Protein AF-A0A9D5STH1-F1 (afdb_monomer_lite)

Secondary structure (DSSP, 8-state):
--EEPPGGGGSTT-HHHHHHHHHHH-TT-B-TTT--BHHHHHHTSTT--HHHHHHHHT--TTHHHH--SGGGS-EEEEEEEETTEEEEEEE-SS-EEEEETTEEEEE-STT-B---EEHHHHHGGGGSTTHHHHHHHHGGGEEB-GGGHHHHHHHHHHHHTTTS-HHHHHHHHHHHHHHHB--

Radius of gyration: 15.61 Å; chains: 1; bounding box: 39×34×44 Å

Structure (mmCIF, N/CA/C/O backbone):
data_AF-A0A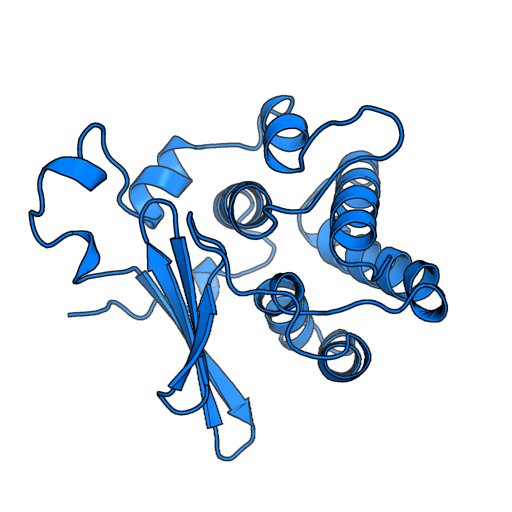9D5STH1-F1
#
_entry.id   AF-A0A9D5STH1-F1
#
loop_
_atom_site.group_PDB
_atom_site.id
_atom_site.type_symbol
_atom_site.label_atom_id
_atom_site.label_alt_id
_atom_site.label_comp_id
_atom_site.label_asym_id
_atom_site.label_entity_id
_atom_site.label_seq_id
_atom_site.pdbx_PDB_ins_code
_atom_site.Cartn_x
_atom_site.Cartn_y
_atom_site.Cartn_z
_atom_site.occupancy
_atom_site.B_iso_or_equiv
_atom_site.auth_seq_id
_atom_site.auth_comp_id
_atom_site.auth_asym_id
_atom_site.auth_atom_id
_atom_site.pdbx_PDB_model_num
ATOM 1 N N . MET A 1 1 ? -3.731 -12.210 -21.633 1.00 50.81 1 MET A N 1
ATOM 2 C CA . MET A 1 1 ? -4.671 -13.100 -20.906 1.00 50.81 1 MET A CA 1
ATOM 3 C C . MET A 1 1 ? -4.214 -13.024 -19.460 1.00 50.81 1 MET A C 1
ATOM 5 O O . MET A 1 1 ? -3.258 -13.715 -19.141 1.00 50.81 1 MET A O 1
ATOM 9 N N . SER A 1 2 ? -4.816 -12.146 -18.643 1.00 60.94 2 SER A N 1
ATOM 10 C CA . SER A 1 2 ? -4.192 -11.662 -17.398 1.00 60.94 2 SER A CA 1
ATOM 11 C C . SER A 1 2 ? -3.625 -12.784 -16.527 1.00 60.94 2 SER A C 1
ATOM 13 O O . SER A 1 2 ? -4.320 -13.772 -16.257 1.00 60.94 2 SER A O 1
ATOM 15 N N . LYS A 1 3 ? -2.378 -12.636 -16.077 1.00 75.75 3 LYS A N 1
ATOM 16 C CA . LYS A 1 3 ? -1.652 -13.689 -15.365 1.00 75.75 3 LYS A CA 1
ATOM 17 C C . LYS A 1 3 ? -1.824 -13.534 -13.858 1.00 75.75 3 LYS A C 1
ATOM 19 O O . LYS A 1 3 ? -1.177 -12.703 -13.227 1.00 75.75 3 LYS A O 1
ATOM 24 N N . THR A 1 4 ? -2.658 -14.380 -13.257 1.00 80.00 4 THR A N 1
ATOM 25 C CA . THR A 1 4 ? -2.736 -14.487 -11.794 1.00 80.00 4 THR A CA 1
ATOM 26 C C . THR A 1 4 ? -1.429 -15.055 -11.247 1.00 80.00 4 THR A C 1
ATOM 28 O O . THR A 1 4 ? -0.975 -16.130 -11.653 1.00 80.00 4 THR A O 1
ATOM 31 N N . LEU A 1 5 ? -0.812 -14.322 -10.329 1.00 81.75 5 LEU A N 1
ATOM 32 C CA . LEU A 1 5 ? 0.473 -14.668 -9.744 1.00 81.75 5 LEU A CA 1
ATOM 33 C C . LEU A 1 5 ? 0.323 -15.526 -8.482 1.00 81.75 5 LEU A C 1
ATOM 35 O O . LEU A 1 5 ? -0.688 -15.445 -7.781 1.00 81.75 5 LEU A O 1
ATOM 39 N N . PRO A 1 6 ? 1.329 -16.359 -8.161 1.00 74.81 6 PRO A N 1
ATOM 40 C CA . PRO A 1 6 ? 1.318 -17.129 -6.928 1.00 74.81 6 PRO A CA 1
ATOM 41 C C . PRO A 1 6 ? 1.392 -16.205 -5.705 1.00 74.81 6 PRO A C 1
ATOM 43 O O . PRO A 1 6 ? 2.096 -15.197 -5.716 1.00 74.81 6 PRO A O 1
ATOM 46 N N . LEU A 1 7 ? 0.749 -16.616 -4.607 1.00 65.31 7 LEU A N 1
ATOM 47 C CA . LEU A 1 7 ? 0.810 -15.934 -3.302 1.00 65.31 7 LEU A CA 1
ATOM 48 C C . LEU A 1 7 ? 2.246 -15.645 -2.836 1.00 65.31 7 LEU A C 1
ATOM 50 O O . LEU A 1 7 ? 2.484 -14.689 -2.105 1.00 65.31 7 LEU A O 1
ATOM 54 N N . ASP A 1 8 ? 3.205 -16.461 -3.272 1.00 71.00 8 ASP A N 1
ATOM 55 C CA . ASP A 1 8 ? 4.621 -16.330 -2.935 1.00 71.00 8 ASP A CA 1
ATOM 56 C C . ASP A 1 8 ? 5.230 -15.006 -3.400 1.00 71.00 8 ASP A C 1
ATOM 58 O O . ASP A 1 8 ? 6.106 -14.479 -2.713 1.00 71.00 8 ASP A O 1
ATOM 62 N N . THR A 1 9 ? 4.721 -14.433 -4.493 1.00 76.88 9 THR A N 1
ATOM 63 C CA . THR A 1 9 ? 5.137 -13.117 -4.991 1.00 76.88 9 THR A CA 1
ATOM 64 C C . THR A 1 9 ? 4.783 -11.994 -4.018 1.00 76.88 9 THR A C 1
ATOM 66 O O . THR A 1 9 ? 5.527 -11.024 -3.915 1.00 76.88 9 THR A O 1
ATOM 69 N N . PHE A 1 10 ? 3.702 -12.156 -3.258 1.00 83.56 10 PHE A N 1
ATOM 70 C CA . PHE A 1 10 ? 3.167 -11.144 -2.349 1.00 83.56 10 PHE A CA 1
ATOM 71 C C . PHE A 1 10 ? 3.570 -11.390 -0.893 1.00 83.56 10 PHE A C 1
ATOM 73 O O . PHE A 1 10 ? 3.059 -10.740 0.007 1.00 83.56 10 PHE A O 1
ATOM 80 N N . ARG A 1 11 ? 4.474 -12.336 -0.605 1.00 86.44 11 ARG A N 1
ATOM 81 C CA . ARG A 1 11 ? 4.960 -12.562 0.767 1.00 86.44 11 ARG A CA 1
ATOM 82 C C . ARG A 1 11 ? 5.765 -11.356 1.257 1.00 86.44 11 ARG A C 1
ATOM 84 O O . ARG A 1 11 ? 6.499 -10.748 0.487 1.00 86.44 11 ARG A O 1
ATOM 91 N N . PHE A 1 12 ? 5.739 -11.092 2.565 1.00 87.12 12 PHE A N 1
ATOM 92 C CA . PHE A 1 12 ? 6.536 -10.022 3.195 1.00 87.12 12 PHE A CA 1
ATOM 93 C C . PHE A 1 12 ? 8.040 -10.067 2.865 1.00 87.12 12 PHE A C 1
ATOM 95 O O . PHE A 1 12 ? 8.693 -9.034 2.831 1.00 87.12 12 PHE A O 1
ATOM 102 N N . GLY A 1 13 ? 8.592 -11.254 2.586 1.00 87.31 13 GLY A N 1
ATOM 103 C CA . GLY A 1 13 ? 10.004 -11.413 2.221 1.00 87.31 13 GLY A CA 1
ATOM 104 C C . GLY A 1 13 ? 10.372 -10.957 0.803 1.00 87.31 13 GLY A C 1
ATOM 105 O O . GLY A 1 13 ? 11.559 -10.927 0.487 1.00 87.31 13 GLY A O 1
ATOM 106 N N . ASN A 1 14 ? 9.403 -10.627 -0.060 1.00 91.31 14 ASN A N 1
ATOM 107 C CA . ASN A 1 14 ? 9.681 -10.081 -1.388 1.00 91.31 14 ASN A CA 1
ATOM 108 C C . ASN A 1 14 ? 9.861 -8.558 -1.315 1.00 91.31 14 ASN A C 1
ATOM 110 O O . ASN A 1 14 ? 8.955 -7.792 -1.636 1.00 91.31 14 ASN A O 1
ATOM 114 N N . ILE A 1 15 ? 11.037 -8.129 -0.858 1.00 91.75 15 ILE A N 1
ATOM 115 C CA . ILE A 1 15 ? 11.353 -6.709 -0.654 1.00 91.75 15 ILE A CA 1
ATOM 116 C C . ILE A 1 15 ? 11.229 -5.908 -1.957 1.00 91.75 15 ILE A C 1
ATOM 118 O O . ILE A 1 15 ? 10.711 -4.799 -1.913 1.00 91.75 15 ILE A O 1
ATOM 122 N N . ALA A 1 16 ? 11.633 -6.469 -3.102 1.00 91.81 16 ALA A N 1
ATOM 123 C CA . ALA A 1 16 ? 11.547 -5.784 -4.394 1.00 91.81 16 ALA A CA 1
ATOM 124 C C . ALA A 1 16 ? 10.094 -5.442 -4.768 1.00 91.81 16 ALA A C 1
ATOM 126 O O . ALA A 1 16 ? 9.806 -4.309 -5.148 1.00 91.81 16 ALA A O 1
ATOM 127 N N . PHE A 1 17 ? 9.164 -6.386 -4.566 1.00 93.19 17 PHE A N 1
ATOM 128 C CA . PHE A 1 17 ? 7.735 -6.121 -4.751 1.00 93.19 17 PHE A CA 1
ATOM 129 C C . PHE A 1 17 ? 7.242 -5.018 -3.821 1.00 93.19 17 PHE A C 1
ATOM 131 O O . PHE A 1 17 ? 6.590 -4.089 -4.279 1.00 93.19 17 PHE A O 1
ATOM 138 N N . TRP A 1 18 ? 7.544 -5.105 -2.524 1.00 94.44 18 TRP A N 1
ATOM 139 C CA . TRP A 1 18 ? 7.026 -4.135 -1.561 1.00 94.44 18 TRP A CA 1
ATOM 140 C C . TRP A 1 18 ? 7.636 -2.747 -1.723 1.00 94.44 18 TRP A C 1
ATOM 142 O O . TRP A 1 18 ? 6.926 -1.768 -1.532 1.00 94.44 18 TRP A O 1
ATOM 152 N N . ALA A 1 19 ? 8.908 -2.641 -2.108 1.00 94.19 19 ALA A N 1
ATOM 153 C CA . ALA A 1 19 ? 9.523 -1.362 -2.442 1.00 94.19 19 ALA A CA 1
ATOM 154 C C . ALA A 1 19 ? 8.834 -0.731 -3.663 1.00 94.19 19 ALA A C 1
ATOM 156 O O . ALA A 1 19 ? 8.384 0.409 -3.579 1.00 94.19 19 ALA A O 1
ATOM 157 N N . GLY A 1 20 ? 8.663 -1.483 -4.757 1.00 93.38 20 GLY A N 1
ATOM 158 C CA . GLY A 1 20 ? 7.955 -0.993 -5.944 1.00 93.38 20 GLY A CA 1
ATOM 159 C C . GLY A 1 20 ? 6.496 -0.629 -5.653 1.00 93.38 20 GLY A C 1
ATOM 160 O O . GLY A 1 20 ? 6.053 0.477 -5.954 1.00 93.38 20 GLY A O 1
ATOM 161 N N . PHE A 1 21 ? 5.771 -1.506 -4.956 1.00 94.75 21 PHE A N 1
ATOM 162 C CA . PHE A 1 21 ? 4.389 -1.263 -4.553 1.00 94.75 21 PHE A CA 1
ATOM 163 C C . PHE A 1 21 ? 4.263 -0.016 -3.673 1.00 94.75 21 PHE A C 1
ATOM 165 O O . PHE A 1 21 ? 3.433 0.838 -3.957 1.00 94.75 21 PHE A O 1
ATOM 172 N N . THR A 1 22 ? 5.085 0.141 -2.631 1.00 94.75 22 THR A N 1
ATOM 173 C CA . THR A 1 22 ? 5.026 1.327 -1.763 1.00 94.75 22 THR A CA 1
ATOM 174 C C . THR A 1 22 ? 5.392 2.612 -2.510 1.00 94.75 22 THR A C 1
ATOM 176 O O . THR A 1 22 ? 4.787 3.647 -2.243 1.00 94.75 22 THR A O 1
ATOM 179 N N . ALA A 1 23 ? 6.322 2.563 -3.466 1.00 92.62 23 ALA A N 1
ATOM 180 C CA . ALA A 1 23 ? 6.665 3.722 -4.287 1.00 92.62 23 ALA A CA 1
ATOM 181 C C . ALA A 1 23 ? 5.539 4.122 -5.262 1.00 92.62 23 ALA A C 1
ATOM 183 O O . ALA A 1 23 ? 5.372 5.308 -5.531 1.00 92.62 23 ALA A O 1
ATOM 184 N N . SER A 1 24 ? 4.768 3.163 -5.787 1.00 91.50 24 SER A N 1
ATOM 185 C CA . SER A 1 24 ? 3.759 3.416 -6.832 1.00 91.50 24 SER A CA 1
ATOM 186 C C . SER A 1 24 ? 2.313 3.500 -6.334 1.00 91.50 24 SER A C 1
ATOM 188 O O . SER A 1 24 ? 1.481 4.133 -6.977 1.00 91.50 24 SER A O 1
ATOM 190 N N . ALA A 1 25 ? 1.975 2.855 -5.217 1.00 93.62 25 ALA A N 1
ATOM 191 C CA . ALA A 1 25 ? 0.587 2.714 -4.777 1.00 93.62 25 ALA A CA 1
ATOM 192 C C . ALA A 1 25 ? 0.075 3.901 -3.951 1.00 93.62 25 ALA A C 1
ATOM 194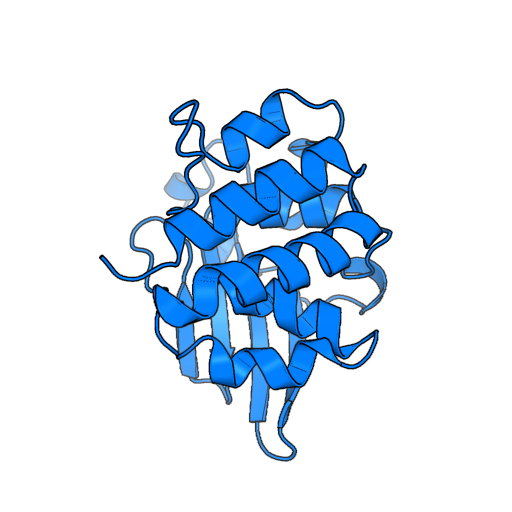 O O . ALA A 1 25 ? -1.127 4.014 -3.740 1.00 93.62 25 ALA A O 1
ATOM 195 N N . PHE A 1 26 ? 0.957 4.780 -3.472 1.00 93.94 26 PHE A N 1
ATOM 196 C CA . PHE A 1 26 ? 0.590 5.871 -2.568 1.00 93.94 26 PHE A CA 1
ATOM 197 C C . PHE A 1 26 ? 0.940 7.243 -3.168 1.00 93.94 26 PHE A C 1
ATOM 199 O O . PHE A 1 26 ? 1.858 7.903 -2.683 1.00 93.94 26 PHE A O 1
ATOM 206 N N . PRO A 1 27 ? 0.221 7.698 -4.214 1.00 91.44 27 PRO A N 1
ATOM 207 C CA . PRO A 1 27 ? 0.524 8.958 -4.900 1.00 91.44 27 PRO A CA 1
ATOM 208 C C . PRO A 1 27 ? 0.359 10.203 -4.013 1.00 91.44 27 PRO A C 1
ATOM 210 O O . PRO A 1 27 ? 0.908 11.252 -4.334 1.00 91.44 27 PRO A O 1
ATOM 213 N N . THR A 1 28 ? -0.380 10.098 -2.903 1.00 92.69 28 THR A N 1
ATOM 214 C CA . THR A 1 28 ? -0.592 11.183 -1.931 1.00 92.69 28 THR A CA 1
ATOM 215 C C . THR A 1 28 ? 0.335 11.106 -0.717 1.00 92.69 28 THR A C 1
ATOM 217 O O . THR A 1 28 ? 0.330 12.022 0.102 1.00 92.69 28 THR A O 1
ATOM 220 N N . ALA A 1 29 ? 1.128 10.036 -0.566 1.00 93.88 29 ALA A N 1
ATOM 221 C CA . ALA A 1 29 ? 2.011 9.878 0.586 1.00 93.88 29 ALA A CA 1
ATOM 222 C C . ALA A 1 29 ? 3.105 10.950 0.586 1.00 93.88 29 ALA A C 1
ATOM 224 O O . ALA A 1 29 ? 3.876 11.062 -0.371 1.00 93.88 29 ALA A O 1
ATOM 225 N N . LEU A 1 30 ? 3.187 11.694 1.688 1.00 95.44 30 LEU A N 1
ATOM 226 C CA . LEU A 1 30 ? 4.107 12.809 1.865 1.00 95.44 30 LEU A CA 1
ATOM 227 C C . LEU A 1 30 ? 4.650 12.817 3.296 1.00 95.44 30 LEU A C 1
ATOM 229 O O . LEU A 1 30 ? 3.903 12.696 4.265 1.00 95.44 30 LEU A O 1
ATOM 233 N N . ASP A 1 31 ? 5.965 12.913 3.434 1.00 94.69 31 ASP A N 1
ATOM 234 C CA . ASP A 1 31 ? 6.629 13.083 4.723 1.00 94.69 31 ASP A CA 1
ATOM 235 C C . ASP A 1 31 ? 6.562 14.552 5.153 1.00 94.69 31 ASP A C 1
ATOM 237 O O . ASP A 1 31 ? 7.180 15.410 4.531 1.00 94.69 31 ASP A O 1
ATOM 241 N N . GLU A 1 32 ? 5.820 14.830 6.226 1.00 89.94 32 GLU A N 1
ATOM 242 C CA . GLU A 1 32 ? 5.542 16.191 6.713 1.00 89.94 32 GLU A CA 1
ATOM 243 C C . GLU A 1 32 ? 6.811 16.998 7.053 1.00 89.94 32 GLU A C 1
ATOM 245 O O . GLU A 1 32 ? 6.818 18.225 6.971 1.00 89.94 32 GLU A O 1
ATOM 250 N N . GLU A 1 33 ? 7.904 16.333 7.445 1.00 90.62 33 GLU A N 1
ATOM 251 C CA . GLU A 1 33 ? 9.138 17.020 7.840 1.00 90.62 33 GLU A CA 1
ATOM 252 C C . GLU A 1 33 ? 10.013 17.404 6.642 1.00 90.62 33 GLU A C 1
ATOM 254 O O . GLU A 1 33 ? 10.735 18.405 6.697 1.00 90.62 33 GLU A O 1
ATOM 259 N N . THR A 1 34 ? 9.999 16.590 5.585 1.00 92.81 34 THR A N 1
ATOM 260 C CA . THR A 1 34 ? 10.942 16.697 4.463 1.00 92.81 34 THR A CA 1
ATOM 261 C C . THR A 1 34 ? 10.294 17.004 3.117 1.00 92.81 34 THR A C 1
ATOM 263 O O . THR A 1 34 ? 11.028 17.230 2.156 1.00 92.81 34 THR A O 1
ATOM 266 N N . ASP A 1 35 ? 8.960 17.026 3.039 1.00 93.00 35 ASP A N 1
ATOM 267 C CA . ASP A 1 35 ? 8.168 17.113 1.801 1.00 93.00 35 ASP A CA 1
ATOM 268 C C . ASP A 1 35 ? 8.524 16.020 0.774 1.00 93.00 35 ASP A C 1
ATOM 270 O O . ASP A 1 35 ? 8.292 16.169 -0.425 1.00 93.00 35 ASP A O 1
ATOM 274 N N . MET A 1 36 ? 9.101 14.907 1.234 1.00 95.81 36 MET A N 1
ATOM 275 C CA . MET A 1 36 ? 9.465 13.787 0.373 1.00 95.81 36 MET A CA 1
ATOM 276 C C . MET A 1 36 ? 8.302 12.812 0.220 1.00 95.81 36 MET A C 1
ATOM 278 O O . MET A 1 36 ? 7.651 12.428 1.193 1.00 95.81 36 MET A O 1
ATOM 282 N N . THR A 1 37 ? 8.093 12.343 -1.002 1.00 95.12 37 THR A N 1
ATOM 283 C CA . THR A 1 37 ? 7.168 11.250 -1.311 1.00 95.12 37 THR A CA 1
ATOM 284 C C . THR A 1 37 ? 7.723 9.894 -0.868 1.00 95.12 37 THR A C 1
ATOM 286 O O . THR A 1 37 ? 8.933 9.714 -0.693 1.00 95.12 37 THR A O 1
ATOM 289 N N . ALA A 1 38 ? 6.854 8.884 -0.753 1.00 93.94 38 ALA A N 1
ATOM 290 C CA . ALA A 1 38 ? 7.285 7.511 -0.468 1.00 93.94 38 ALA A CA 1
ATOM 291 C C . ALA A 1 38 ? 8.291 6.976 -1.511 1.00 93.94 38 ALA A C 1
ATOM 293 O O . ALA A 1 38 ? 9.249 6.287 -1.151 1.00 93.94 38 ALA A O 1
ATOM 294 N N . ALA A 1 39 ? 8.107 7.333 -2.787 1.00 92.38 39 ALA A N 1
ATOM 295 C CA . ALA A 1 39 ? 9.021 6.977 -3.869 1.00 92.38 39 ALA A CA 1
ATOM 296 C C . ALA A 1 39 ? 10.409 7.610 -3.687 1.00 92.38 39 ALA A C 1
ATOM 298 O O . ALA A 1 39 ? 11.421 6.919 -3.807 1.00 92.38 39 ALA A O 1
ATOM 299 N N . GLU A 1 40 ? 10.474 8.899 -3.341 1.00 94.50 40 GLU A N 1
ATOM 300 C CA . GLU A 1 40 ? 11.743 9.589 -3.090 1.00 94.50 40 GLU A CA 1
ATOM 301 C C . GLU A 1 40 ? 12.466 8.999 -1.876 1.00 94.50 40 GLU A C 1
ATOM 303 O O . GLU A 1 40 ? 13.659 8.715 -1.965 1.00 94.50 40 GLU A O 1
ATOM 308 N N . ILE A 1 41 ? 11.748 8.714 -0.783 1.00 94.56 41 ILE A N 1
ATOM 309 C CA . ILE A 1 41 ? 12.317 8.064 0.410 1.00 94.56 41 ILE A CA 1
ATOM 310 C C . ILE A 1 41 ? 12.924 6.704 0.056 1.00 94.56 41 ILE A C 1
ATOM 312 O O . ILE A 1 41 ? 14.026 6.386 0.498 1.00 94.56 41 ILE A O 1
ATOM 316 N N . LEU A 1 42 ? 12.225 5.892 -0.740 1.00 93.12 42 LEU A N 1
ATOM 317 C CA . LEU A 1 42 ? 12.720 4.579 -1.157 1.00 93.12 42 LEU A CA 1
ATOM 318 C C . LEU A 1 42 ? 13.907 4.681 -2.121 1.00 93.12 42 LEU A C 1
ATOM 320 O O . LEU A 1 42 ? 14.798 3.834 -2.056 1.00 93.12 42 LEU A O 1
ATOM 324 N N . SER A 1 43 ? 13.961 5.722 -2.957 1.00 90.06 43 SER A N 1
ATOM 325 C CA . SER A 1 43 ? 15.076 5.970 -3.882 1.00 90.06 43 SER A CA 1
ATOM 326 C C . SER A 1 43 ? 16.397 6.310 -3.179 1.00 90.06 43 SER A C 1
ATOM 328 O O . SER A 1 43 ? 17.468 6.103 -3.746 1.00 90.06 43 SER A O 1
ATOM 330 N N . GLU A 1 44 ? 16.342 6.774 -1.926 1.00 89.25 44 GLU A N 1
ATOM 331 C CA . GLU A 1 44 ? 17.526 6.978 -1.079 1.00 89.25 44 GLU A CA 1
ATOM 332 C C . GLU A 1 44 ? 18.084 5.665 -0.499 1.00 89.25 44 GLU A C 1
ATOM 334 O O . GLU A 1 44 ? 19.110 5.672 0.186 1.00 89.25 44 GLU A O 1
ATOM 339 N N . THR A 1 45 ? 17.418 4.535 -0.748 1.00 86.81 45 THR A N 1
ATOM 340 C CA . THR A 1 45 ? 17.794 3.213 -0.236 1.00 86.81 45 THR A CA 1
ATOM 341 C C . THR A 1 45 ? 18.266 2.292 -1.360 1.00 86.81 45 THR A C 1
ATOM 343 O O . THR A 1 45 ? 17.819 2.400 -2.498 1.00 86.81 45 THR A O 1
ATOM 346 N N . ASP A 1 46 ? 19.084 1.292 -1.026 1.00 82.62 46 ASP A N 1
ATOM 347 C CA . ASP A 1 46 ? 19.474 0.232 -1.972 1.00 82.62 46 ASP A CA 1
ATOM 348 C C . ASP A 1 46 ? 18.352 -0.812 -2.213 1.00 82.62 46 ASP A C 1
ATOM 350 O O . ASP A 1 46 ? 18.593 -1.860 -2.812 1.00 82.62 46 ASP A O 1
ATOM 354 N N . LEU A 1 47 ? 17.133 -0.580 -1.701 1.00 79.12 47 LEU A N 1
ATOM 355 C CA . LEU A 1 47 ? 16.013 -1.532 -1.757 1.00 79.12 47 LEU A CA 1
ATOM 356 C C . LEU A 1 47 ? 15.143 -1.364 -3.009 1.00 79.12 47 LEU A C 1
ATOM 358 O O . LEU A 1 47 ? 14.437 -2.300 -3.387 1.00 79.12 47 LEU A O 1
ATOM 362 N N . ALA A 1 48 ? 15.176 -0.186 -3.634 1.00 67.25 48 ALA A N 1
ATOM 363 C CA . ALA A 1 48 ? 14.417 0.114 -4.840 1.00 67.25 48 ALA A CA 1
ATOM 364 C C . ALA A 1 48 ? 15.106 -0.495 -6.075 1.00 67.25 48 ALA A C 1
ATOM 366 O O . ALA A 1 48 ? 15.773 0.195 -6.844 1.00 67.25 48 ALA A O 1
ATOM 367 N N . ASP A 1 49 ? 14.945 -1.805 -6.279 1.00 76.69 49 ASP A N 1
ATOM 368 C CA . ASP A 1 49 ? 15.230 -2.421 -7.578 1.00 76.69 49 ASP A CA 1
ATOM 369 C C . ASP A 1 49 ? 14.091 -2.083 -8.548 1.00 76.69 49 ASP A C 1
ATOM 371 O O . ASP A 1 49 ? 13.170 -2.873 -8.773 1.00 76.69 49 ASP A O 1
ATOM 375 N N . MET A 1 50 ? 14.145 -0.868 -9.098 1.00 74.50 50 MET A N 1
ATOM 376 C CA . MET A 1 50 ? 13.174 -0.409 -10.091 1.00 74.50 50 MET A CA 1
ATOM 377 C C . MET A 1 50 ? 13.165 -1.317 -11.323 1.00 74.50 50 MET A C 1
ATOM 379 O O . MET A 1 50 ? 12.115 -1.487 -11.918 1.00 74.50 50 MET A O 1
ATOM 383 N N . GLY A 1 51 ? 14.273 -1.996 -11.649 1.00 84.00 51 GLY A N 1
ATOM 384 C CA . GLY A 1 51 ? 14.306 -2.964 -12.746 1.00 84.00 51 GLY A CA 1
ATOM 385 C C . GLY A 1 51 ? 13.410 -4.177 -12.491 1.00 84.00 51 GLY A C 1
ATOM 386 O O . GLY A 1 51 ? 12.734 -4.642 -13.407 1.00 84.00 51 GLY A O 1
ATOM 387 N N . TRP A 1 52 ? 13.349 -4.665 -11.247 1.00 89.31 52 TRP A N 1
ATOM 388 C CA . TRP A 1 52 ? 12.408 -5.724 -10.873 1.00 89.31 52 TRP A CA 1
ATOM 389 C C . TRP A 1 52 ? 10.959 -5.253 -10.992 1.00 89.31 52 TRP A C 1
ATOM 391 O O . TRP A 1 52 ? 10.121 -5.980 -11.524 1.00 89.31 52 TRP A O 1
ATOM 401 N N . TRP A 1 53 ? 10.655 -4.049 -10.497 1.00 90.69 53 TRP A N 1
ATOM 402 C CA . TRP A 1 53 ? 9.306 -3.484 -10.576 1.00 90.69 53 TRP A CA 1
ATOM 403 C C . TRP A 1 53 ? 8.885 -3.205 -12.021 1.00 90.69 53 TRP A C 1
ATOM 405 O O . TRP A 1 53 ? 7.753 -3.506 -12.394 1.00 90.69 53 TRP A O 1
ATOM 415 N N . ASP A 1 54 ? 9.803 -2.715 -12.849 1.00 89.62 54 ASP A N 1
ATOM 416 C CA . ASP A 1 54 ? 9.589 -2.480 -14.271 1.00 89.62 54 ASP A CA 1
ATOM 417 C C . ASP A 1 54 ? 9.364 -3.796 -15.012 1.00 89.62 54 ASP A C 1
ATOM 419 O O . ASP A 1 54 ? 8.440 -3.882 -15.800 1.00 89.62 54 ASP A O 1
ATOM 423 N N . GLU A 1 55 ? 10.109 -4.869 -14.729 1.00 89.88 55 GLU A N 1
ATOM 424 C CA . GLU A 1 55 ? 9.820 -6.191 -15.310 1.00 89.88 55 GLU A CA 1
ATOM 425 C C . GLU A 1 55 ? 8.469 -6.743 -14.821 1.00 89.88 55 GLU A C 1
ATOM 427 O O . GLU A 1 55 ? 7.716 -7.360 -15.578 1.00 89.88 55 GLU A O 1
ATOM 432 N N . PHE A 1 56 ? 8.148 -6.518 -13.547 1.00 90.25 56 PHE A N 1
ATOM 433 C CA . PHE A 1 56 ? 6.925 -6.997 -12.918 1.00 90.25 56 PHE A CA 1
ATOM 434 C C . PHE A 1 56 ? 5.669 -6.307 -13.457 1.00 90.25 56 PHE A C 1
ATOM 436 O O . PHE A 1 56 ? 4.679 -6.971 -13.752 1.00 90.25 56 PHE A O 1
ATOM 443 N N . THR A 1 57 ? 5.691 -4.987 -13.570 1.00 89.75 57 THR A N 1
ATOM 444 C CA . THR A 1 57 ? 4.608 -4.198 -14.173 1.00 89.75 57 THR A CA 1
ATOM 445 C C . THR A 1 57 ? 4.680 -4.228 -15.689 1.00 89.75 57 THR A C 1
ATOM 447 O O . THR A 1 57 ? 3.667 -4.053 -16.358 1.00 89.75 57 THR A O 1
ATOM 450 N N . GLY A 1 58 ? 5.871 -4.502 -16.218 1.00 88.50 58 GLY A N 1
ATOM 451 C CA . GLY A 1 58 ? 6.188 -4.508 -17.627 1.00 88.50 58 GLY A CA 1
ATOM 452 C C . GLY A 1 58 ? 6.446 -3.158 -18.262 1.00 88.50 58 GLY A C 1
ATOM 453 O O . GLY A 1 58 ? 6.200 -2.960 -19.452 1.00 88.50 58 GLY A O 1
ATOM 454 N N . TYR A 1 59 ? 6.900 -2.217 -17.450 1.00 87.25 59 TYR A N 1
ATOM 455 C CA . TYR A 1 59 ? 7.327 -0.917 -17.908 1.00 87.25 59 TYR A CA 1
ATOM 456 C C . TYR A 1 59 ? 8.527 -1.026 -18.864 1.00 87.25 59 TYR A C 1
ATOM 458 O O . TYR A 1 59 ? 9.463 -1.801 -18.657 1.00 87.25 59 TYR A O 1
ATOM 466 N N . TYR A 1 60 ? 8.507 -0.201 -19.909 1.00 86.19 60 TYR A N 1
ATOM 467 C CA . TYR A 1 60 ? 9.651 0.097 -20.761 1.00 86.19 60 TYR A CA 1
ATOM 468 C C . TYR A 1 60 ? 9.515 1.515 -21.332 1.00 86.19 60 TYR A C 1
ATOM 470 O O . TYR A 1 60 ? 8.415 2.070 -21.401 1.00 86.19 60 TYR A O 1
ATOM 478 N N . ASP A 1 61 ? 10.628 2.109 -21.765 1.00 83.56 61 ASP A N 1
ATOM 479 C CA . ASP A 1 61 ? 10.618 3.448 -22.362 1.00 83.56 61 ASP A CA 1
ATOM 480 C C . ASP A 1 61 ? 9.753 3.477 -23.632 1.00 83.56 61 ASP A C 1
ATOM 482 O O . ASP A 1 61 ? 10.102 2.860 -24.638 1.00 83.56 61 ASP A O 1
ATOM 486 N N . GLY A 1 62 ? 8.646 4.224 -23.586 1.00 81.19 62 GLY A N 1
ATOM 487 C CA . GLY A 1 62 ? 7.673 4.321 -24.681 1.00 81.19 62 GLY A CA 1
ATOM 488 C C . GLY A 1 62 ? 6.401 3.490 -24.487 1.00 81.19 62 GLY A C 1
ATOM 489 O O . GLY A 1 62 ? 5.477 3.643 -25.278 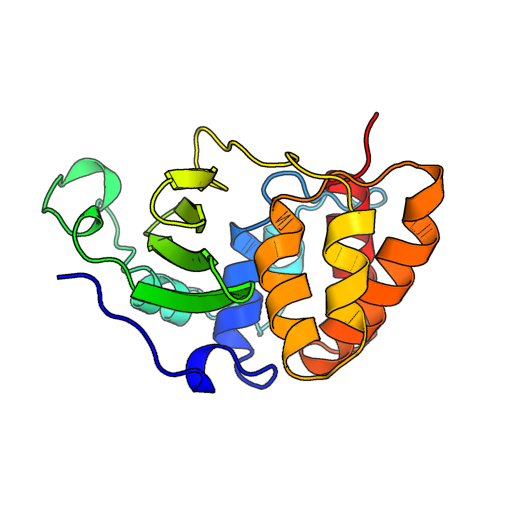1.00 81.19 62 GLY A O 1
ATOM 490 N N . VAL A 1 63 ? 6.283 2.695 -23.412 1.00 81.38 63 VAL A N 1
ATOM 491 C CA . VAL A 1 63 ? 5.108 1.825 -23.168 1.00 81.38 63 VAL A CA 1
ATOM 492 C C . VAL A 1 63 ? 3.775 2.581 -23.145 1.00 81.38 63 VAL A C 1
ATOM 494 O O . VAL A 1 63 ? 2.751 2.063 -23.582 1.00 81.38 63 VAL A O 1
ATOM 497 N N . MET A 1 64 ? 3.790 3.837 -22.694 1.00 74.50 64 MET A N 1
ATOM 498 C CA . MET A 1 64 ? 2.603 4.699 -22.668 1.00 74.50 64 MET A CA 1
ATOM 499 C C . MET A 1 64 ? 2.215 5.235 -24.056 1.00 74.50 64 MET A C 1
ATOM 501 O O . MET A 1 64 ? 1.063 5.610 -24.270 1.00 74.50 64 MET A O 1
ATOM 505 N N . ASP A 1 65 ? 3.161 5.265 -24.997 1.00 78.25 65 ASP A N 1
ATOM 506 C CA . ASP A 1 65 ? 2.995 5.823 -26.342 1.00 78.25 65 ASP A CA 1
ATOM 507 C C . ASP A 1 65 ? 2.742 4.739 -27.404 1.00 78.25 65 ASP A C 1
ATOM 509 O O . ASP A 1 65 ? 2.027 4.975 -28.381 1.00 78.25 65 ASP A O 1
ATOM 513 N N . ASP A 1 66 ? 3.315 3.546 -27.222 1.00 71.94 66 ASP A N 1
ATOM 514 C CA . ASP A 1 66 ? 3.396 2.513 -28.258 1.00 71.94 66 ASP A CA 1
ATOM 515 C C . ASP A 1 66 ? 2.074 1.753 -28.491 1.00 71.94 66 ASP A C 1
ATOM 517 O O . ASP A 1 66 ? 1.913 1.122 -29.541 1.00 71.94 66 ASP A O 1
ATOM 521 N N . ALA A 1 67 ? 1.100 1.863 -27.570 1.00 64.12 67 ALA A N 1
ATOM 522 C CA . ALA A 1 67 ? -0.244 1.263 -27.655 1.00 64.12 67 ALA A CA 1
ATOM 523 C C . ALA A 1 67 ? -0.228 -0.208 -28.127 1.00 64.12 67 ALA A C 1
ATOM 525 O O . ALA A 1 67 ? -1.097 -0.664 -28.875 1.00 64.12 67 ALA A O 1
ATOM 526 N N . ASP A 1 68 ? 0.792 -0.948 -27.703 1.00 66.19 68 ASP A N 1
ATOM 527 C CA . ASP A 1 68 ? 1.134 -2.294 -28.166 1.00 66.19 68 ASP A CA 1
ATOM 528 C C . ASP A 1 68 ? 0.318 -3.404 -27.479 1.00 66.19 68 ASP A C 1
ATOM 530 O O . ASP A 1 68 ? 0.513 -4.590 -27.757 1.00 66.19 68 ASP A O 1
ATOM 534 N N . GLY A 1 69 ? -0.614 -3.019 -26.606 1.00 57.81 69 GLY A N 1
ATOM 535 C CA . GLY A 1 69 ? -1.438 -3.929 -25.820 1.00 57.81 69 GLY A CA 1
ATOM 536 C C . GLY A 1 69 ? -0.715 -4.515 -24.60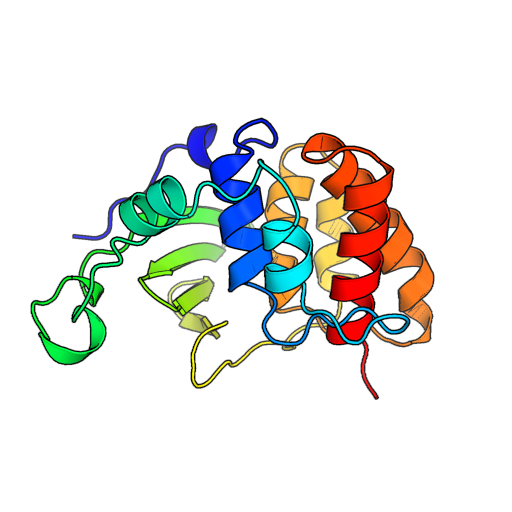9 1.00 57.81 69 GLY A C 1
ATOM 537 O O . GLY A 1 69 ? -1.234 -5.453 -24.011 1.00 57.81 69 GLY A O 1
ATOM 538 N N . TYR A 1 70 ? 0.450 -3.989 -24.206 1.00 58.53 70 TYR A N 1
ATOM 539 C CA . TYR A 1 70 ? 1.112 -4.416 -22.967 1.00 58.53 70 TYR A CA 1
ATOM 540 C C . TYR A 1 70 ? 0.206 -4.197 -21.742 1.00 58.53 70 TYR A C 1
ATOM 542 O O . TYR A 1 70 ? 0.088 -5.055 -20.867 1.00 58.53 70 TYR A O 1
ATOM 550 N N . VAL A 1 71 ? -0.534 -3.087 -21.755 1.00 66.81 71 VAL A N 1
ATOM 551 C CA . VAL A 1 71 ? -1.589 -2.759 -20.783 1.00 66.81 71 VAL A CA 1
ATOM 552 C C . VAL A 1 71 ? -2.718 -3.813 -20.763 1.00 66.81 71 VAL A C 1
ATOM 554 O O . VAL A 1 71 ? -3.424 -3.949 -19.771 1.00 66.81 71 VAL A O 1
ATOM 557 N N . ASP A 1 72 ? -2.889 -4.625 -21.813 1.00 74.31 72 ASP A N 1
ATOM 558 C CA . ASP A 1 72 ? -3.962 -5.629 -21.891 1.00 74.31 72 ASP A CA 1
ATOM 559 C C . ASP A 1 72 ? -3.609 -6.969 -21.200 1.00 74.31 72 ASP A C 1
ATOM 561 O O . ASP A 1 72 ? -4.457 -7.873 -21.130 1.00 74.31 72 ASP A O 1
ATOM 565 N N . ASP A 1 73 ? -2.376 -7.144 -20.698 1.00 83.38 73 ASP A N 1
ATOM 566 C CA . ASP A 1 73 ? -1.936 -8.378 -20.026 1.00 83.38 73 ASP A CA 1
ATOM 567 C C . ASP A 1 73 ? -1.200 -8.164 -18.686 1.00 83.38 73 ASP A C 1
ATOM 569 O O . ASP A 1 73 ? -0.064 -8.620 -18.522 1.00 83.38 73 ASP A O 1
ATOM 573 N N . PRO A 1 74 ? -1.840 -7.516 -17.693 1.00 89.19 74 PRO A N 1
ATOM 574 C CA . PRO A 1 74 ? -1.205 -7.228 -16.415 1.00 89.19 74 PRO A CA 1
ATOM 575 C C . PRO A 1 74 ? -0.943 -8.487 -15.588 1.00 89.19 74 PRO A C 1
ATOM 577 O O . PRO A 1 74 ? -1.647 -9.508 -15.663 1.00 89.19 74 PRO A O 1
ATOM 580 N N . ASN A 1 75 ? 0.042 -8.360 -14.702 1.00 91.69 75 ASN A N 1
ATOM 581 C CA . ASN A 1 75 ? 0.191 -9.259 -13.571 1.00 91.69 75 ASN A CA 1
ATOM 582 C C . ASN A 1 75 ? -0.912 -8.980 -12.546 1.00 91.69 75 ASN A C 1
ATOM 584 O O . ASN A 1 75 ? -1.213 -7.826 -12.241 1.00 91.69 75 ASN A O 1
ATOM 588 N N . CYS A 1 76 ? -1.501 -10.042 -11.993 1.00 92.19 76 CYS A N 1
ATOM 589 C CA . CYS A 1 76 ? -2.656 -9.920 -11.107 1.00 92.19 76 CYS A CA 1
ATOM 590 C C . CYS A 1 76 ? -2.447 -10.611 -9.761 1.00 92.19 76 CYS A C 1
ATOM 592 O O . CYS A 1 76 ? -1.974 -11.750 -9.695 1.00 92.19 76 CYS A O 1
ATOM 594 N N . PHE A 1 77 ? -2.908 -9.961 -8.695 1.00 92.31 77 PHE A N 1
ATOM 595 C CA . PHE A 1 77 ? -3.232 -10.604 -7.424 1.00 92.31 77 PHE A CA 1
ATOM 596 C C . PHE A 1 77 ? -4.732 -10.892 -7.377 1.00 92.31 77 PHE A C 1
ATOM 598 O O . PHE A 1 77 ? -5.528 -10.004 -7.671 1.00 92.31 77 PHE A O 1
ATOM 605 N N . GLU A 1 78 ? -5.127 -12.103 -6.982 1.00 91.88 78 GLU A N 1
ATOM 606 C CA . GLU A 1 78 ? -6.536 -12.448 -6.769 1.00 91.88 78 GLU A CA 1
ATOM 607 C C . GLU A 1 78 ? -6.723 -13.245 -5.477 1.00 91.88 78 GLU A C 1
ATOM 609 O O . GLU A 1 78 ? -6.023 -14.231 -5.231 1.00 91.88 78 GLU A O 1
ATOM 614 N N . CYS A 1 79 ? -7.698 -12.846 -4.661 1.00 88.81 79 CYS A N 1
ATOM 615 C CA . CYS A 1 79 ? -8.086 -13.569 -3.453 1.00 88.81 79 CYS A CA 1
ATOM 616 C C . CYS A 1 79 ? -9.578 -13.396 -3.148 1.00 88.81 79 CYS A C 1
ATOM 618 O O . CYS A 1 79 ? -10.249 -12.510 -3.680 1.00 88.81 79 CYS A O 1
ATOM 620 N N . ALA A 1 80 ? -10.120 -14.235 -2.264 1.00 88.00 80 ALA A N 1
ATOM 621 C CA . ALA A 1 80 ? -11.424 -13.948 -1.676 1.00 88.00 80 ALA A CA 1
ATOM 622 C C . ALA A 1 80 ? -11.306 -12.686 -0.805 1.00 88.00 80 ALA A C 1
ATOM 624 O O . ALA A 1 80 ? -10.408 -12.601 0.029 1.00 88.00 80 ALA A O 1
ATOM 625 N N . LEU A 1 81 ? -12.189 -11.713 -1.026 1.00 84.56 81 LEU A N 1
ATOM 626 C CA . LEU A 1 81 ? -12.355 -10.539 -0.165 1.00 84.56 81 LEU A CA 1
ATOM 627 C C . LEU A 1 81 ? -13.415 -10.815 0.905 1.00 84.56 81 LEU A C 1
ATOM 629 O O . LEU A 1 81 ? -13.259 -10.464 2.065 1.00 84.56 81 LEU A O 1
ATOM 633 N N . THR A 1 82 ? -14.493 -11.486 0.500 1.00 82.81 82 THR A N 1
ATOM 634 C CA . THR A 1 82 ? -15.530 -12.039 1.378 1.00 82.81 82 THR A CA 1
ATOM 635 C C . THR A 1 82 ? -15.928 -13.419 0.857 1.00 82.81 82 THR A C 1
ATOM 637 O O . THR A 1 82 ? -15.494 -13.829 -0.221 1.00 82.81 82 THR A O 1
ATOM 640 N N . ASP A 1 83 ? -16.841 -14.106 1.544 1.00 80.88 83 ASP A N 1
ATOM 641 C CA . ASP A 1 83 ? -17.416 -15.375 1.066 1.00 80.88 83 ASP A CA 1
ATOM 642 C C . ASP A 1 83 ? -18.101 -15.268 -0.312 1.00 80.88 83 ASP A C 1
ATOM 644 O O . ASP A 1 83 ? -18.367 -16.280 -0.961 1.00 80.88 83 ASP A O 1
ATOM 648 N N . THR A 1 84 ? -18.423 -14.049 -0.760 1.00 85.00 84 THR A N 1
ATOM 649 C CA . THR A 1 84 ? -19.193 -13.797 -1.991 1.00 85.00 84 THR A CA 1
ATOM 650 C C . THR A 1 84 ? -18.494 -12.874 -2.985 1.00 85.00 84 THR A C 1
ATOM 652 O O . THR A 1 84 ? -18.990 -12.695 -4.097 1.00 85.00 84 THR A O 1
ATOM 655 N N . GLN A 1 85 ? -17.354 -12.287 -2.613 1.00 87.38 85 GLN A N 1
ATOM 656 C CA . GLN A 1 85 ? -16.626 -11.330 -3.440 1.00 87.38 85 GLN A CA 1
ATOM 657 C C . GLN A 1 85 ? -15.158 -11.717 -3.562 1.00 87.38 85 GLN A C 1
ATOM 659 O O . GLN A 1 85 ? -14.508 -12.078 -2.585 1.00 87.38 85 GLN A O 1
ATOM 664 N N . THR A 1 86 ? -14.629 -11.567 -4.770 1.00 91.81 86 THR A N 1
ATOM 665 C CA . THR A 1 86 ? -13.205 -11.705 -5.080 1.00 91.81 86 THR A CA 1
ATOM 666 C C . THR A 1 86 ? -12.599 -10.317 -5.222 1.00 91.81 86 THR A C 1
ATOM 668 O O . THR A 1 86 ? -13.179 -9.472 -5.910 1.00 91.81 86 THR A O 1
ATOM 671 N N . LEU A 1 87 ? -11.452 -10.100 -4.583 1.00 92.62 87 LEU A N 1
ATOM 672 C CA . LEU A 1 87 ? -10.565 -8.983 -4.875 1.00 92.62 87 LEU A CA 1
ATOM 673 C C . LEU A 1 87 ? -9.643 -9.389 -6.023 1.00 92.62 87 LEU A C 1
ATOM 675 O O . LEU A 1 87 ? -9.046 -10.466 -5.978 1.00 92.62 87 LEU A O 1
ATOM 679 N N . LYS A 1 88 ? -9.501 -8.508 -7.010 1.00 94.69 88 LYS A N 1
ATOM 680 C CA . LYS A 1 88 ? -8.456 -8.559 -8.031 1.00 94.69 88 LYS A CA 1
ATOM 681 C C . LYS A 1 88 ? -7.691 -7.239 -8.013 1.00 94.69 88 LYS A C 1
ATOM 683 O O . LYS A 1 88 ? -8.313 -6.182 -7.979 1.00 94.69 88 LYS A O 1
ATOM 688 N N . ILE A 1 89 ? -6.367 -7.307 -8.042 1.00 95.12 89 ILE A N 1
ATOM 689 C CA . ILE A 1 89 ? -5.483 -6.149 -8.208 1.00 95.12 89 ILE A CA 1
ATOM 690 C C . ILE A 1 89 ? -4.660 -6.396 -9.460 1.00 95.12 89 ILE A C 1
ATOM 692 O O . ILE A 1 89 ? -4.037 -7.451 -9.577 1.00 95.12 89 ILE A O 1
ATOM 696 N N . GLU A 1 90 ? -4.678 -5.447 -10.382 1.00 94.56 90 GLU A N 1
ATOM 697 C CA . GLU A 1 90 ? -3.881 -5.465 -11.601 1.00 94.56 90 GLU A CA 1
ATOM 698 C C . GLU A 1 90 ? -2.719 -4.487 -11.460 1.00 94.56 90 GLU A C 1
ATOM 700 O O . GLU A 1 90 ? -2.921 -3.331 -11.087 1.00 94.56 90 GLU A O 1
ATOM 705 N N . PHE A 1 91 ? -1.512 -4.964 -11.753 1.00 93.12 91 PHE A N 1
ATOM 706 C CA . PHE A 1 91 ? -0.290 -4.171 -11.730 1.00 93.12 91 PHE A CA 1
ATOM 707 C C . PHE A 1 91 ? 0.120 -3.876 -13.169 1.00 93.12 91 PHE A C 1
ATOM 709 O O . PHE A 1 91 ? 0.565 -4.775 -13.887 1.00 93.12 91 PHE A O 1
ATOM 716 N N . HIS A 1 92 ? -0.067 -2.626 -13.574 1.00 91.19 92 HIS A N 1
ATOM 717 C CA . HIS A 1 92 ? 0.255 -2.108 -14.898 1.00 91.19 92 HIS A CA 1
ATOM 718 C C . HIS A 1 92 ? 1.485 -1.198 -14.816 1.00 91.19 92 HIS A C 1
ATOM 720 O O . HIS A 1 92 ? 1.834 -0.726 -13.729 1.00 91.19 92 HIS A O 1
ATOM 726 N N . PRO A 1 93 ? 2.145 -0.900 -15.946 1.00 88.12 93 PRO A N 1
ATOM 727 C CA . PRO A 1 93 ? 3.109 0.189 -15.992 1.00 88.12 93 PRO A CA 1
ATOM 728 C C . PRO A 1 93 ? 2.408 1.486 -15.569 1.00 88.12 93 PRO A C 1
ATOM 730 O O . PRO A 1 93 ? 1.439 1.889 -16.201 1.00 88.12 93 PRO A O 1
ATOM 733 N N . GLY A 1 94 ? 2.861 2.119 -14.488 1.00 83.88 94 GLY A N 1
ATOM 734 C CA . GLY A 1 94 ? 2.327 3.399 -13.999 1.00 83.88 94 GLY A CA 1
ATOM 735 C C . GLY A 1 94 ? 1.010 3.348 -13.210 1.00 83.88 94 GLY A C 1
ATOM 736 O O . GLY A 1 94 ? 0.769 4.272 -12.436 1.00 83.88 94 GLY A O 1
ATOM 737 N N . ASP A 1 95 ? 0.215 2.278 -13.316 1.00 88.44 95 ASP A N 1
ATOM 738 C CA . ASP A 1 95 ? -1.097 2.181 -12.665 1.00 88.44 95 ASP A CA 1
ATOM 739 C C . ASP A 1 95 ? -1.246 0.896 -11.830 1.00 88.44 95 ASP A C 1
ATOM 741 O O . ASP A 1 95 ? -0.821 -0.193 -12.220 1.00 88.44 95 ASP A O 1
ATOM 745 N N . ILE A 1 96 ? -1.939 0.995 -10.693 1.00 93.81 96 ILE A N 1
ATOM 746 C CA . ILE A 1 96 ? -2.438 -0.168 -9.949 1.00 93.81 96 ILE A CA 1
ATOM 747 C C . ILE A 1 96 ? -3.953 -0.058 -9.877 1.00 93.81 96 ILE A C 1
ATOM 749 O O . ILE A 1 96 ? -4.480 0.911 -9.328 1.00 93.81 96 ILE A O 1
ATOM 753 N N . VAL A 1 97 ? -4.656 -1.048 -10.427 1.00 94.31 97 VAL A N 1
ATOM 754 C CA . VAL A 1 97 ? -6.117 -1.020 -10.577 1.00 94.31 97 VAL A CA 1
ATOM 755 C C . VAL A 1 97 ? -6.759 -2.101 -9.721 1.00 94.31 97 VAL A C 1
ATOM 757 O O . VAL A 1 97 ? -6.376 -3.269 -9.756 1.00 94.31 97 VAL A O 1
ATOM 760 N N . TYR A 1 98 ? -7.772 -1.714 -8.955 1.00 95.25 98 TYR A N 1
ATOM 761 C CA . TYR A 1 98 ? -8.425 -2.565 -7.969 1.00 95.25 98 TYR A CA 1
ATOM 762 C C . TYR A 1 98 ? -9.842 -2.906 -8.401 1.00 95.25 98 TYR A C 1
ATOM 764 O O . TYR A 1 98 ? -10.611 -2.019 -8.772 1.00 95.25 98 TYR A O 1
ATOM 772 N N . PHE A 1 99 ? -10.230 -4.170 -8.258 1.00 94.38 99 PHE A N 1
ATOM 773 C CA . PHE A 1 99 ? -11.567 -4.662 -8.573 1.00 94.38 99 PHE A CA 1
ATOM 774 C C . PHE A 1 99 ? -12.133 -5.510 -7.434 1.00 94.38 99 PHE A C 1
ATOM 776 O O . PHE A 1 99 ? -11.461 -6.403 -6.923 1.00 94.38 99 PHE A O 1
ATOM 783 N N . ALA A 1 100 ? -13.410 -5.312 -7.104 1.00 92.50 100 ALA A N 1
ATOM 784 C CA . ALA A 1 100 ? -14.161 -6.187 -6.205 1.00 92.50 100 ALA A CA 1
ATOM 785 C C . ALA A 1 100 ? -15.414 -6.721 -6.907 1.00 92.50 100 ALA A C 1
ATOM 787 O O . ALA A 1 100 ? -16.250 -5.963 -7.406 1.00 92.50 100 ALA A O 1
ATOM 788 N N . GLY A 1 101 ? -15.542 -8.050 -6.981 1.00 90.69 101 GLY A N 1
ATOM 789 C CA . GLY A 1 101 ? -16.666 -8.694 -7.671 1.00 90.69 101 GLY A CA 1
ATOM 790 C C . GLY A 1 101 ? -16.779 -8.306 -9.153 1.00 90.69 101 GLY A C 1
ATOM 791 O O . GLY A 1 101 ? -17.885 -8.233 -9.681 1.00 90.69 101 GLY A O 1
ATOM 792 N N . GLY A 1 102 ? -15.646 -8.011 -9.803 1.00 89.94 102 GLY A N 1
ATOM 793 C CA . GLY A 1 102 ? -15.569 -7.606 -11.211 1.00 89.94 102 GLY A CA 1
ATOM 794 C C . GLY A 1 102 ? -15.816 -6.119 -11.490 1.00 89.94 102 GLY A C 1
ATOM 795 O O . GLY A 1 102 ? -15.710 -5.710 -12.641 1.00 89.94 102 GLY A O 1
ATOM 796 N N . ASN A 1 103 ? -16.114 -5.304 -10.474 1.00 91.75 103 ASN A N 1
ATOM 797 C CA . ASN A 1 103 ? -16.263 -3.855 -10.629 1.00 91.75 103 ASN A CA 1
ATOM 798 C C . ASN A 1 103 ? -14.993 -3.146 -10.159 1.00 91.75 103 ASN A C 1
ATOM 800 O O . ASN A 1 103 ? -14.486 -3.482 -9.089 1.00 91.75 103 ASN A O 1
ATOM 804 N N . GLN A 1 104 ? -14.510 -2.165 -10.924 1.00 93.56 104 GLN A N 1
ATOM 805 C CA . GLN A 1 104 ? -13.376 -1.339 -10.514 1.00 93.56 104 GLN A CA 1
ATOM 806 C C . GLN A 1 104 ? -13.756 -0.514 -9.279 1.00 93.56 104 GLN A C 1
ATOM 808 O O . GLN A 1 104 ? -14.770 0.184 -9.274 1.00 93.56 104 GLN A O 1
ATOM 813 N N . ILE A 1 105 ? -12.941 -0.613 -8.232 1.00 93.12 105 ILE A N 1
ATOM 814 C CA . ILE A 1 105 ? -13.120 0.100 -6.967 1.00 93.12 105 ILE A CA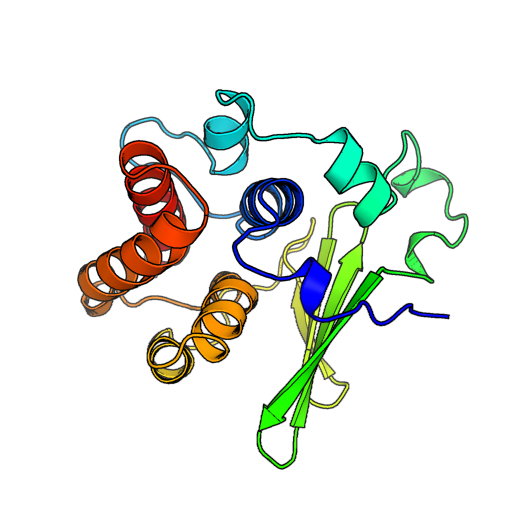 1
ATOM 815 C C . ILE A 1 105 ? -12.060 1.175 -6.741 1.00 93.12 105 ILE A C 1
ATOM 817 O O . ILE A 1 105 ? -12.323 2.076 -5.961 1.00 93.12 105 ILE A O 1
ATOM 821 N N . GLY A 1 106 ? -10.932 1.167 -7.452 1.00 93.75 106 GLY A N 1
ATOM 822 C CA . GLY A 1 106 ? -9.970 2.268 -7.392 1.00 93.75 106 GLY A CA 1
ATOM 823 C C . GLY A 1 106 ? -8.778 2.102 -8.327 1.00 93.75 106 GLY A C 1
ATOM 824 O O . GLY A 1 106 ? -8.617 1.047 -8.943 1.00 93.75 106 GLY A O 1
ATOM 825 N N . CYS A 1 107 ? -7.980 3.158 -8.449 1.00 93.00 107 CYS A N 1
ATOM 826 C CA . CYS A 1 107 ? -6.780 3.213 -9.287 1.00 93.00 107 CYS A CA 1
ATOM 827 C C . CYS A 1 107 ? -5.747 4.161 -8.663 1.00 93.00 107 CYS A C 1
ATOM 829 O O . CYS A 1 107 ? -6.136 5.247 -8.257 1.00 93.00 107 CYS A O 1
ATOM 831 N N . THR A 1 108 ? -4.462 3.807 -8.603 1.00 91.12 108 THR A N 1
ATOM 832 C CA . THR A 1 108 ? -3.392 4.687 -8.063 1.00 91.12 108 THR A CA 1
ATOM 833 C C . THR A 1 108 ? -2.632 5.468 -9.144 1.00 91.12 108 THR A C 1
ATOM 835 O O . THR A 1 108 ? -1.613 6.083 -8.851 1.00 91.12 108 THR A O 1
ATOM 838 N N . GLY A 1 109 ? -3.111 5.402 -10.387 1.00 83.62 109 GLY A N 1
ATOM 839 C CA . GLY A 1 109 ? -2.474 5.924 -11.593 1.00 83.62 109 GLY A CA 1
ATOM 840 C C . GLY A 1 109 ? -2.527 7.437 -11.812 1.00 83.62 109 GLY A C 1
ATOM 841 O O . GLY A 1 109 ? -2.809 8.218 -10.907 1.00 83.62 109 GLY A O 1
ATOM 842 N N . GLY A 1 110 ? -2.310 7.866 -13.060 1.00 72.75 110 GLY A N 1
ATOM 843 C CA . GLY A 1 110 ? -2.267 9.291 -13.440 1.00 72.75 110 GLY A CA 1
ATOM 844 C C . GLY A 1 110 ? -3.555 10.088 -13.160 1.00 72.75 110 GLY A C 1
ATOM 845 O O . GLY A 1 110 ? -3.488 11.267 -12.820 1.00 72.75 110 GLY A O 1
ATOM 846 N N . GLU A 1 111 ? -4.719 9.440 -13.245 1.00 75.44 111 GLU A N 1
ATOM 847 C CA . GLU A 1 111 ? -6.013 9.959 -12.774 1.00 75.44 111 GLU A CA 1
ATOM 848 C C . GLU A 1 111 ? -6.475 9.139 -11.562 1.00 75.44 111 GLU A C 1
ATOM 850 O O . GLU A 1 111 ? -7.520 8.486 -11.603 1.00 75.44 111 GLU A O 1
ATOM 855 N N . TYR A 1 112 ? -5.638 9.080 -10.519 1.00 79.31 112 TYR A N 1
ATOM 856 C CA . TYR A 1 112 ? -5.903 8.238 -9.357 1.00 79.31 112 TYR A CA 1
ATOM 857 C C . TYR A 1 112 ? -7.308 8.475 -8.784 1.00 79.31 112 TYR A C 1
ATOM 859 O O . TYR A 1 112 ? -7.824 9.589 -8.704 1.00 79.31 112 TYR A O 1
ATOM 867 N N . ASP A 1 113 ? -7.914 7.379 -8.356 1.00 87.50 113 ASP A N 1
ATOM 868 C CA . ASP A 1 113 ? -9.258 7.286 -7.811 1.00 87.50 113 ASP A CA 1
ATOM 869 C C . ASP A 1 113 ? -9.170 6.369 -6.584 1.00 87.50 113 ASP A C 1
ATOM 871 O O . ASP A 1 113 ? -9.497 5.177 -6.629 1.00 87.50 113 ASP A O 1
ATOM 875 N N . ILE A 1 114 ? -8.588 6.923 -5.520 1.00 87.19 114 ILE A N 1
ATOM 876 C CA . ILE A 1 114 ? -8.262 6.264 -4.247 1.00 87.19 114 ILE A CA 1
ATOM 877 C C . ILE A 1 114 ? -9.040 6.913 -3.093 1.00 87.19 114 ILE A C 1
ATOM 879 O O . ILE A 1 114 ? -9.958 7.685 -3.357 1.00 87.19 114 ILE A O 1
ATOM 883 N N . GLN A 1 115 ? -8.714 6.597 -1.828 1.00 82.56 115 GLN A N 1
ATOM 884 C CA . GLN A 1 115 ? -9.370 7.208 -0.660 1.00 82.56 115 GLN A CA 1
ATOM 885 C C . GLN A 1 115 ? -10.907 7.096 -0.734 1.00 82.56 115 GLN A C 1
ATOM 887 O O . GLN A 1 115 ? -11.650 8.073 -0.690 1.00 82.56 115 GLN A O 1
ATOM 892 N N . LYS A 1 116 ? -11.399 5.864 -0.885 1.00 84.75 116 LYS A N 1
ATOM 893 C CA . LYS A 1 116 ? -12.820 5.576 -1.120 1.00 84.75 116 LYS A CA 1
ATOM 894 C C . LYS A 1 116 ? -13.560 4.963 0.046 1.00 84.75 116 LYS A C 1
ATOM 896 O O . LYS A 1 116 ? -14.789 5.038 0.078 1.00 84.75 116 LYS A O 1
ATOM 901 N N . PHE A 1 117 ? -12.859 4.282 0.944 1.00 88.31 117 PHE A N 1
ATOM 902 C CA . PHE A 1 117 ? -13.502 3.593 2.055 1.00 88.31 117 PHE A CA 1
ATOM 903 C C . PHE A 1 117 ? -12.829 3.913 3.391 1.00 88.31 117 PHE A C 1
ATOM 905 O O . PHE A 1 117 ? -11.624 4.142 3.423 1.00 88.31 117 PHE A O 1
ATOM 912 N N . PRO A 1 118 ? -13.580 3.904 4.504 1.00 92.19 118 PRO A N 1
ATOM 913 C CA . PRO A 1 118 ? -13.023 4.205 5.820 1.00 92.19 118 PRO A CA 1
ATOM 914 C C . PRO A 1 118 ? -11.941 3.206 6.245 1.00 92.19 118 PRO A C 1
ATOM 916 O O . PRO A 1 118 ? -12.114 1.994 6.082 1.00 92.19 118 PRO A O 1
ATOM 919 N N . TYR A 1 119 ? -10.873 3.695 6.874 1.00 93.56 119 TYR A N 1
ATOM 920 C CA . TYR A 1 119 ? -9.799 2.890 7.464 1.00 93.56 119 TYR A CA 1
ATOM 921 C C . TYR A 1 119 ? -10.318 1.816 8.425 1.00 93.56 119 TYR A C 1
ATOM 923 O O . TYR A 1 119 ? -9.835 0.680 8.408 1.00 93.56 119 TYR A O 1
ATOM 931 N N . SER A 1 120 ? -11.359 2.128 9.198 1.00 89.56 120 SER A N 1
ATOM 932 C CA . SER A 1 120 ? -12.024 1.164 10.079 1.00 89.56 120 SER A CA 1
ATOM 933 C C . SER A 1 120 ? -12.464 -0.128 9.372 1.00 89.56 120 SER A C 1
ATOM 935 O O . SER A 1 120 ? -12.441 -1.185 9.997 1.00 89.56 120 SER A O 1
ATOM 937 N N . GLN A 1 121 ? -12.783 -0.092 8.070 1.00 87.69 121 GLN A N 1
ATOM 938 C CA . GLN A 1 121 ? -13.112 -1.294 7.288 1.00 87.69 121 GLN A CA 1
ATOM 939 C C . GLN A 1 121 ? -11.884 -2.145 6.939 1.00 87.69 121 GLN A C 1
ATOM 941 O O . GLN A 1 121 ? -12.014 -3.353 6.747 1.00 87.69 121 GLN A O 1
ATOM 946 N N . LEU A 1 122 ? -10.691 -1.546 6.856 1.00 87.81 122 LEU A N 1
ATOM 947 C CA . LEU A 1 122 ? -9.446 -2.298 6.684 1.00 87.81 122 LEU A CA 1
ATOM 948 C C . LEU A 1 122 ? -8.892 -2.836 7.988 1.00 87.81 122 LEU A C 1
ATOM 950 O O . LEU A 1 122 ? -8.172 -3.838 7.977 1.00 87.81 122 LEU A O 1
ATOM 954 N N . ARG A 1 123 ? -9.199 -2.173 9.105 1.00 83.62 123 ARG A N 1
ATOM 955 C CA . ARG A 1 123 ? -8.645 -2.520 10.412 1.00 83.62 123 ARG A CA 1
ATOM 956 C C . ARG A 1 123 ? -8.878 -3.987 10.764 1.00 83.62 123 ARG A C 1
ATOM 958 O O . ARG A 1 123 ? -7.987 -4.605 11.343 1.00 83.62 123 ARG A O 1
ATOM 965 N N . ASP A 1 124 ? -9.993 -4.573 10.346 1.00 81.25 124 ASP A N 1
ATOM 966 C CA . ASP A 1 124 ? -10.306 -5.985 10.587 1.00 81.25 124 ASP A CA 1
ATOM 967 C C . ASP A 1 124 ? -9.259 -6.947 9.989 1.00 81.25 124 ASP A C 1
ATOM 969 O O . ASP A 1 124 ? -8.913 -7.956 10.614 1.00 81.25 124 ASP A O 1
ATOM 973 N N . TYR A 1 125 ? -8.651 -6.591 8.850 1.00 81.38 125 TYR A N 1
ATOM 974 C CA . TYR A 1 125 ? -7.608 -7.392 8.197 1.00 81.38 125 TYR A CA 1
ATOM 975 C C . TYR A 1 125 ? -6.238 -7.295 8.883 1.00 81.38 125 TYR A C 1
ATOM 977 O O . TYR A 1 125 ? -5.332 -8.068 8.605 1.00 81.38 125 TYR A O 1
ATOM 985 N N . SER A 1 126 ? -6.042 -6.391 9.837 1.00 75.50 126 SER A N 1
ATOM 986 C CA . SER A 1 126 ? -4.737 -6.239 10.502 1.00 75.50 126 SER A CA 1
ATOM 987 C C . SER A 1 126 ? -4.441 -7.296 11.584 1.00 75.50 126 SER A C 1
ATOM 989 O O . SER A 1 126 ? -3.421 -7.203 12.267 1.00 75.50 126 SER A O 1
ATOM 991 N N . SER A 1 127 ? -5.331 -8.280 11.790 1.00 65.62 127 SER A N 1
ATOM 992 C CA . SER A 1 127 ? -5.309 -9.169 12.965 1.00 65.62 127 SER A CA 1
ATOM 993 C C . SER A 1 127 ? -4.828 -10.615 12.720 1.00 65.62 127 SER A C 1
ATOM 995 O O . SER A 1 127 ? -4.757 -11.400 13.671 1.00 65.62 127 SER A O 1
ATOM 997 N N . ALA A 1 128 ? -4.381 -10.965 11.505 1.00 66.62 128 ALA A N 1
ATOM 998 C CA . ALA A 1 128 ? -3.710 -12.237 11.200 1.00 66.62 128 ALA A CA 1
ATOM 999 C C . ALA A 1 128 ? -2.694 -12.107 10.047 1.00 66.62 128 ALA A C 1
ATOM 1001 O O . ALA A 1 128 ? -2.840 -11.264 9.174 1.00 66.62 128 ALA A O 1
ATOM 1002 N N . GLN A 1 129 ? -1.668 -12.969 9.999 1.00 62.59 129 GLN A N 1
ATOM 1003 C CA . GLN A 1 129 ? -0.518 -12.783 9.092 1.00 62.59 129 GLN A CA 1
ATOM 1004 C C . GLN A 1 129 ? -0.861 -12.763 7.588 1.00 62.59 129 GLN A C 1
ATOM 1006 O O . GLN A 1 129 ? -0.198 -12.063 6.828 1.00 62.59 129 GLN A O 1
ATOM 1011 N N . GLN A 1 130 ? -1.854 -13.540 7.138 1.00 64.25 130 GLN A N 1
ATOM 1012 C CA . GLN A 1 130 ? -2.315 -13.490 5.740 1.00 64.25 130 GLN A CA 1
ATOM 1013 C C . GLN A 1 130 ? -3.189 -12.262 5.463 1.00 64.25 130 GLN A C 1
ATOM 1015 O O . GLN A 1 130 ? -3.146 -11.724 4.360 1.00 64.25 130 GLN A O 1
ATOM 1020 N N . ASP A 1 131 ? -3.909 -11.788 6.472 1.00 79.94 131 ASP A N 1
ATOM 1021 C CA . ASP A 1 131 ? -4.808 -10.646 6.357 1.00 79.94 131 ASP A CA 1
ATOM 1022 C C . ASP A 1 131 ? -4.019 -9.323 6.385 1.00 79.94 131 ASP A C 1
ATOM 1024 O O . ASP A 1 131 ? -4.384 -8.366 5.713 1.00 79.94 131 ASP A O 1
ATOM 1028 N N . GLU A 1 132 ? -2.858 -9.279 7.046 1.00 89.38 132 GLU A N 1
ATOM 1029 C CA . GLU A 1 132 ? -1.970 -8.107 7.046 1.00 89.38 132 GLU A CA 1
ATOM 1030 C C . GLU A 1 132 ? -1.410 -7.773 5.651 1.00 89.38 132 GLU A C 1
ATOM 1032 O O . GLU A 1 132 ? -1.119 -6.613 5.356 1.00 89.38 132 GLU A O 1
ATOM 1037 N N . LEU A 1 133 ? -1.257 -8.779 4.782 1.00 89.06 133 LEU A N 1
ATOM 1038 C CA . LEU A 1 133 ? -0.902 -8.558 3.377 1.00 89.06 133 LEU A CA 1
ATOM 1039 C C . LEU A 1 133 ? -2.038 -7.844 2.651 1.00 89.06 133 LEU A C 1
ATOM 1041 O O . LEU A 1 133 ? -1.809 -6.874 1.933 1.00 89.06 133 LEU A O 1
ATOM 1045 N N . LEU A 1 134 ? -3.265 -8.316 2.875 1.00 89.88 134 LEU A N 1
ATOM 1046 C CA . LEU A 1 134 ? -4.469 -7.729 2.309 1.00 89.88 134 LEU A CA 1
ATOM 1047 C C . LEU A 1 134 ? -4.686 -6.302 2.829 1.00 89.88 134 LEU A C 1
ATOM 1049 O O . LEU A 1 134 ? -5.016 -5.420 2.041 1.00 89.88 134 LEU A O 1
ATOM 1053 N N . TYR A 1 135 ? -4.409 -6.063 4.114 1.00 93.56 135 TYR A N 1
ATOM 1054 C CA . TYR A 1 135 ? -4.382 -4.730 4.711 1.00 93.56 135 TYR A CA 1
ATOM 1055 C C . TYR A 1 135 ? -3.453 -3.792 3.931 1.00 93.56 135 TYR A C 1
ATOM 1057 O O . TYR A 1 135 ? -3.908 -2.747 3.479 1.00 93.56 135 TYR A O 1
ATOM 1065 N N . LEU A 1 136 ? -2.180 -4.161 3.715 1.00 93.94 136 LEU A N 1
ATOM 1066 C CA . LEU A 1 136 ? -1.237 -3.289 2.999 1.00 93.94 136 LEU A CA 1
ATOM 1067 C C . LEU A 1 136 ? -1.632 -3.067 1.540 1.00 93.94 136 LEU A C 1
ATOM 1069 O O . LEU A 1 136 ? -1.509 -1.951 1.044 1.00 93.94 136 LEU A O 1
ATOM 1073 N N . LEU A 1 137 ? -2.096 -4.115 0.858 1.00 94.06 137 LEU A N 1
ATOM 1074 C CA . LEU A 1 137 ? -2.493 -4.025 -0.546 1.00 94.06 137 LEU A CA 1
ATOM 1075 C C . LEU A 1 137 ? -3.692 -3.092 -0.742 1.00 94.06 137 LEU A C 1
ATOM 1077 O O . LEU A 1 137 ? -3.747 -2.389 -1.749 1.00 94.06 137 LEU A O 1
ATOM 1081 N N . LEU A 1 138 ? -4.635 -3.079 0.204 1.00 94.12 138 LEU A N 1
ATOM 1082 C CA . LEU A 1 138 ? -5.840 -2.250 0.152 1.00 94.12 138 LEU A CA 1
ATOM 1083 C C . LEU A 1 138 ? -5.666 -0.859 0.771 1.00 94.12 138 LEU A C 1
ATOM 1085 O O . LEU A 1 138 ? -6.474 0.019 0.475 1.00 94.12 138 LEU A O 1
ATOM 1089 N N . LEU A 1 139 ? -4.634 -0.643 1.593 1.00 95.75 139 LEU A N 1
ATOM 1090 C CA . LEU A 1 139 ? -4.387 0.623 2.288 1.00 95.75 139 LEU A CA 1
ATOM 1091 C C . LEU A 1 139 ? -4.430 1.867 1.382 1.00 95.75 139 LEU A C 1
ATOM 1093 O O . LEU A 1 139 ? -5.025 2.845 1.821 1.00 95.75 139 LEU A O 1
ATOM 1097 N N . PRO A 1 140 ? -3.915 1.857 0.133 1.00 95.38 140 PRO A N 1
ATOM 1098 C CA . PRO A 1 140 ? -4.047 2.996 -0.780 1.00 95.38 140 PRO A CA 1
ATOM 1099 C C . PRO A 1 140 ? -5.472 3.525 -0.955 1.00 95.38 140 PRO A C 1
ATOM 1101 O O . PRO A 1 140 ? -5.680 4.712 -1.164 1.00 95.38 140 PRO A O 1
ATOM 1104 N N . LEU A 1 141 ? -6.471 2.648 -0.886 1.00 94.81 141 LEU A N 1
ATOM 1105 C CA . LEU A 1 141 ? -7.871 3.003 -1.098 1.00 94.81 141 LEU A CA 1
ATOM 1106 C C . LEU A 1 141 ? -8.563 3.500 0.183 1.00 94.81 141 LEU A C 1
ATOM 1108 O O . LEU A 1 141 ? -9.739 3.869 0.130 1.00 94.81 141 LEU A O 1
ATOM 1112 N N . ALA A 1 142 ? -7.869 3.485 1.321 1.00 94.69 142 ALA A N 1
ATOM 1113 C CA . ALA A 1 142 ? -8.424 3.885 2.601 1.00 94.69 142 ALA A CA 1
ATOM 1114 C C . ALA A 1 142 ? -8.442 5.402 2.770 1.00 94.69 142 ALA A C 1
ATOM 1116 O O . ALA A 1 142 ? -7.547 6.109 2.322 1.00 94.69 142 ALA A O 1
ATOM 1117 N N . VAL A 1 143 ? -9.449 5.868 3.490 1.00 94.88 143 VAL A N 1
ATOM 1118 C CA . VAL A 1 143 ? -9.549 7.207 4.057 1.00 94.88 143 VAL A CA 1
ATOM 1119 C C . VAL A 1 143 ? -9.339 7.080 5.556 1.00 94.88 143 VAL A C 1
ATOM 1121 O O . VAL A 1 143 ? -10.034 6.286 6.196 1.00 94.88 143 VAL A O 1
ATOM 1124 N N . ILE A 1 144 ? -8.381 7.816 6.109 1.00 96.00 144 ILE A N 1
ATOM 1125 C CA . ILE A 1 144 ? -8.075 7.796 7.541 1.00 96.00 144 ILE A CA 1
ATOM 1126 C C . ILE A 1 144 ? -8.656 9.064 8.168 1.00 96.00 144 ILE A C 1
ATOM 1128 O O . ILE A 1 144 ? -8.351 10.171 7.734 1.00 96.00 144 ILE A O 1
ATOM 1132 N N . GLU A 1 145 ? -9.490 8.931 9.195 1.00 95.50 145 GLU A N 1
ATOM 1133 C CA . GLU A 1 145 ? -9.902 10.107 9.966 1.00 95.50 145 GLU A CA 1
ATOM 1134 C C . GLU A 1 145 ? -8.732 10.592 10.842 1.00 95.50 145 GLU A C 1
ATOM 1136 O O . GLU A 1 145 ? -7.963 9.780 11.358 1.00 95.50 145 GLU A O 1
ATOM 1141 N N . GLU A 1 146 ? -8.621 11.900 11.109 1.00 94.56 146 GLU A N 1
ATOM 1142 C CA . GLU A 1 146 ? -7.567 12.452 11.988 1.00 94.56 146 GLU A CA 1
ATOM 1143 C C . GLU A 1 146 ? -7.529 11.739 13.356 1.00 94.56 146 GLU A C 1
ATOM 1145 O O . GLU A 1 146 ? -6.465 11.461 13.913 1.00 94.56 146 GLU A O 1
ATOM 1150 N N . SER A 1 147 ? -8.704 11.358 13.873 1.00 95.25 147 SER A N 1
ATOM 1151 C CA . SER A 1 147 ? -8.832 10.623 15.136 1.00 95.25 147 SER A CA 1
ATOM 1152 C C . SER A 1 147 ? -8.274 9.190 15.097 1.00 95.25 147 SER A C 1
ATOM 1154 O O . SER A 1 147 ? -7.972 8.622 16.148 1.00 95.25 147 SER A O 1
ATOM 1156 N N . GLU A 1 148 ? -8.109 8.616 13.904 1.00 96.12 148 GLU A N 1
ATOM 1157 C CA . GLU A 1 148 ? -7.594 7.267 13.653 1.00 96.12 148 GLU A CA 1
ATOM 1158 C C . GLU A 1 148 ? -6.100 7.263 13.275 1.00 96.12 148 GLU A C 1
ATOM 1160 O O . GLU A 1 148 ? -5.467 6.204 13.306 1.00 96.12 148 GLU A O 1
ATOM 1165 N N . ALA A 1 149 ? -5.508 8.423 12.965 1.00 95.88 149 ALA A N 1
ATOM 1166 C CA . ALA A 1 149 ? -4.157 8.535 12.409 1.00 95.88 149 ALA A CA 1
ATOM 1167 C C . ALA A 1 149 ? -3.068 7.887 13.286 1.00 95.88 149 ALA A C 1
ATOM 1169 O O . ALA A 1 149 ? -2.169 7.214 12.775 1.00 95.88 149 ALA A O 1
ATOM 1170 N N . GLU A 1 150 ? -3.147 8.029 14.614 1.00 96.50 150 GLU A N 1
ATOM 1171 C CA . GLU A 1 150 ? -2.167 7.417 15.523 1.00 96.50 150 GLU A CA 1
ATOM 1172 C C . GLU A 1 150 ? -2.243 5.877 15.499 1.00 96.50 150 GLU A C 1
ATOM 1174 O O . GLU A 1 150 ? -1.206 5.209 15.425 1.00 96.50 150 GLU A O 1
ATOM 1179 N N . ASP A 1 151 ? -3.455 5.304 15.494 1.00 95.94 151 ASP A N 1
ATOM 1180 C CA . ASP A 1 151 ? -3.652 3.851 15.376 1.00 95.94 151 ASP A CA 1
ATOM 1181 C C . ASP A 1 151 ? -3.201 3.352 14.001 1.00 95.94 151 ASP A C 1
ATOM 1183 O O . ASP A 1 151 ? -2.412 2.408 13.924 1.00 95.94 151 ASP A O 1
ATOM 1187 N N . ALA A 1 152 ? -3.617 4.024 12.924 1.00 96.75 152 ALA A N 1
ATOM 1188 C CA . ALA A 1 152 ? -3.235 3.671 11.561 1.00 96.75 152 ALA A CA 1
ATOM 1189 C C . ALA A 1 152 ? -1.714 3.687 11.373 1.00 96.75 152 ALA A C 1
ATOM 1191 O O . ALA A 1 152 ? -1.148 2.758 10.785 1.00 96.75 152 ALA A O 1
ATOM 1192 N N . LYS A 1 153 ? -1.018 4.681 11.941 1.00 97.56 153 LYS A N 1
ATOM 1193 C CA . LYS A 1 153 ? 0.449 4.747 11.919 1.00 97.56 153 LYS A CA 1
ATOM 1194 C C . LYS A 1 153 ? 1.070 3.599 12.699 1.00 97.56 153 LYS A C 1
ATOM 1196 O O . LYS A 1 153 ? 2.000 2.965 12.195 1.00 97.56 153 LYS A O 1
ATOM 1201 N N . ALA A 1 154 ? 0.568 3.293 13.894 1.00 96.75 154 ALA A N 1
ATOM 1202 C CA . ALA A 1 154 ? 1.089 2.200 14.712 1.00 96.75 154 ALA A CA 1
ATOM 1203 C C . ALA A 1 154 ? 0.926 0.832 14.024 1.00 96.75 154 ALA A C 1
ATOM 1205 O O . ALA A 1 154 ? 1.876 0.043 13.982 1.00 96.75 154 ALA A O 1
ATOM 1206 N N . VAL A 1 155 ? -0.246 0.568 13.442 1.00 96.38 155 VAL A N 1
ATOM 1207 C CA . VAL A 1 155 ? -0.556 -0.672 12.714 1.00 96.38 155 VAL A CA 1
ATOM 1208 C C . VAL A 1 155 ? 0.295 -0.791 11.460 1.00 96.38 155 VAL A C 1
ATOM 1210 O O . VAL A 1 155 ? 0.994 -1.790 11.281 1.00 96.38 155 VAL A O 1
ATOM 1213 N N . THR A 1 156 ? 0.302 0.247 10.624 1.00 97.12 156 THR A N 1
ATOM 1214 C CA . THR A 1 156 ? 1.068 0.263 9.372 1.00 97.12 156 THR A CA 1
ATOM 1215 C C . THR A 1 156 ? 2.559 0.092 9.648 1.00 97.12 156 THR A C 1
ATOM 1217 O O . THR A 1 156 ? 3.204 -0.738 9.013 1.00 97.12 156 THR A O 1
ATOM 1220 N N . THR A 1 157 ? 3.099 0.757 10.676 1.00 97.88 157 THR A N 1
ATOM 1221 C CA . THR A 1 157 ? 4.492 0.567 11.116 1.00 97.88 157 THR A CA 1
ATOM 1222 C C . THR A 1 157 ? 4.769 -0.888 11.497 1.00 97.88 157 THR A C 1
ATOM 1224 O O . THR A 1 157 ? 5.787 -1.455 11.099 1.00 97.88 157 THR A O 1
ATOM 1227 N N . ALA A 1 158 ? 3.885 -1.515 12.280 1.00 95.56 158 ALA A N 1
ATOM 1228 C CA . ALA A 1 158 ? 4.076 -2.890 12.735 1.00 95.56 158 ALA A CA 1
ATOM 1229 C C . ALA A 1 158 ? 4.113 -3.892 11.571 1.00 95.56 158 ALA A C 1
ATOM 1231 O O . ALA A 1 158 ? 4.885 -4.853 11.621 1.00 95.56 158 ALA A O 1
ATOM 1232 N N . ILE A 1 159 ? 3.318 -3.659 10.525 1.00 95.25 159 ILE A N 1
ATOM 1233 C CA . ILE A 1 159 ? 3.292 -4.514 9.337 1.00 95.25 159 ILE A CA 1
ATOM 1234 C C . ILE A 1 159 ? 4.491 -4.214 8.426 1.00 95.25 159 ILE A C 1
ATOM 1236 O O . ILE A 1 159 ? 5.189 -5.144 8.027 1.00 95.25 159 ILE A O 1
ATOM 1240 N N . LEU A 1 160 ? 4.812 -2.941 8.169 1.00 96.31 160 LEU A N 1
ATOM 1241 C CA . LEU A 1 160 ? 5.969 -2.555 7.350 1.00 96.31 160 LEU A CA 1
ATOM 1242 C C . LEU A 1 160 ? 7.300 -3.028 7.942 1.00 96.31 160 LEU A C 1
ATOM 1244 O O . LEU A 1 160 ? 8.196 -3.400 7.192 1.00 96.31 160 LEU A O 1
ATOM 1248 N N . ARG A 1 161 ? 7.425 -3.123 9.271 1.00 96.00 161 ARG A N 1
ATOM 1249 C CA . ARG A 1 161 ? 8.606 -3.706 9.944 1.00 96.00 161 ARG A CA 1
ATOM 1250 C C . ARG A 1 161 ? 8.851 -5.185 9.623 1.00 96.00 161 ARG A C 1
ATOM 1252 O O . ARG A 1 161 ? 9.906 -5.715 9.962 1.00 96.00 161 ARG A O 1
ATOM 1259 N N . LYS A 1 162 ? 7.891 -5.875 9.001 1.00 94.06 162 LYS A N 1
ATOM 1260 C CA . LYS A 1 162 ? 8.071 -7.247 8.496 1.00 94.06 162 LYS A CA 1
ATOM 1261 C C . LYS A 1 162 ? 8.777 -7.280 7.137 1.00 94.06 162 LYS A C 1
ATOM 1263 O O . LYS A 1 162 ? 9.190 -8.358 6.717 1.00 94.06 162 LYS A O 1
ATOM 1268 N N . ILE A 1 163 ? 8.894 -6.125 6.480 1.00 93.75 163 ILE A N 1
ATOM 1269 C CA . ILE A 1 163 ? 9.457 -5.932 5.139 1.00 93.75 163 ILE A CA 1
ATOM 1270 C C . ILE A 1 163 ? 10.735 -5.084 5.222 1.00 93.75 163 ILE A C 1
ATOM 1272 O O . ILE A 1 163 ? 11.775 -5.475 4.697 1.00 93.75 163 ILE A O 1
ATOM 1276 N N . PHE A 1 164 ? 10.657 -3.934 5.895 1.00 95.00 164 PHE A N 1
ATOM 1277 C CA . PHE A 1 164 ? 11.697 -2.909 5.955 1.00 95.00 164 PHE A CA 1
ATOM 1278 C C . PHE A 1 164 ? 12.317 -2.802 7.352 1.00 95.00 164 PHE A C 1
ATOM 1280 O O . PHE A 1 164 ? 11.687 -3.126 8.363 1.00 95.00 164 PHE A O 1
ATOM 1287 N N . GLU A 1 165 ? 13.552 -2.297 7.425 1.00 94.38 165 GLU A N 1
ATOM 1288 C CA . GLU A 1 165 ? 14.184 -1.980 8.708 1.00 94.38 165 GLU A CA 1
ATOM 1289 C C . GLU A 1 165 ? 13.396 -0.908 9.474 1.00 94.38 165 GLU A C 1
ATOM 1291 O O . GLU A 1 165 ? 12.747 -0.046 8.882 1.00 94.38 165 GLU A O 1
ATOM 1296 N N . ALA A 1 166 ? 13.467 -0.948 10.809 1.00 94.62 166 ALA A N 1
ATOM 1297 C CA . ALA A 1 166 ? 12.587 -0.160 11.673 1.00 94.62 166 ALA A CA 1
ATOM 1298 C C . ALA A 1 166 ? 12.550 1.353 11.366 1.00 94.62 166 ALA A C 1
ATOM 1300 O O . ALA A 1 166 ? 11.436 1.868 11.267 1.00 94.62 166 ALA A O 1
ATOM 1301 N N . PRO A 1 167 ? 13.682 2.059 11.145 1.00 95.25 167 PRO A N 1
ATOM 1302 C CA . PRO A 1 167 ? 13.643 3.491 10.835 1.00 95.25 167 PRO A CA 1
ATOM 1303 C C . PRO A 1 167 ? 12.914 3.801 9.522 1.00 95.25 167 PRO A C 1
ATOM 1305 O O . PRO A 1 167 ? 12.136 4.749 9.453 1.00 95.25 167 PRO A O 1
ATOM 1308 N N . LEU A 1 168 ? 13.129 2.977 8.492 1.00 95.50 168 LEU A N 1
ATOM 1309 C CA . LEU A 1 168 ? 12.480 3.141 7.194 1.00 95.50 168 LEU A CA 1
ATOM 1310 C C . LEU A 1 168 ? 10.985 2.813 7.281 1.00 95.50 168 LEU A C 1
ATOM 1312 O O . LEU A 1 168 ? 10.161 3.569 6.778 1.00 95.50 168 LEU A O 1
ATOM 1316 N N . ALA A 1 169 ? 10.629 1.724 7.967 1.00 97.19 169 ALA A N 1
ATOM 1317 C CA . ALA A 1 169 ? 9.238 1.331 8.177 1.00 97.19 169 ALA A CA 1
ATOM 1318 C C . ALA A 1 169 ? 8.428 2.409 8.917 1.00 97.19 169 ALA A C 1
ATOM 1320 O O . ALA A 1 169 ? 7.287 2.674 8.552 1.00 97.19 169 ALA A O 1
ATOM 1321 N N . GLU A 1 170 ? 9.012 3.036 9.942 1.00 97.12 170 GLU A N 1
ATOM 1322 C CA . GLU A 1 170 ? 8.378 4.126 10.696 1.00 97.12 170 GLU A CA 1
ATOM 1323 C C . GLU A 1 170 ? 8.163 5.376 9.841 1.00 97.12 170 GLU A C 1
ATOM 1325 O O . GLU A 1 170 ? 7.077 5.960 9.873 1.00 97.12 170 GLU A O 1
ATOM 1330 N N . ARG A 1 171 ? 9.179 5.769 9.060 1.00 96.94 171 ARG A N 1
ATOM 1331 C CA . ARG A 1 171 ? 9.102 6.933 8.170 1.00 96.94 171 ARG A CA 1
ATOM 1332 C C . ARG A 1 171 ? 8.056 6.722 7.076 1.00 96.94 171 ARG A C 1
ATOM 1334 O O . ARG A 1 171 ? 7.168 7.553 6.918 1.00 96.94 171 ARG A O 1
ATOM 1341 N N . LEU A 1 172 ? 8.095 5.575 6.392 1.00 97.44 172 LEU A N 1
ATOM 1342 C CA . LEU A 1 172 ? 7.118 5.224 5.357 1.00 97.44 172 LEU A CA 1
ATOM 1343 C C . LEU A 1 172 ? 5.696 5.144 5.918 1.00 97.44 172 LEU A C 1
ATOM 1345 O O . LEU A 1 172 ? 4.780 5.675 5.304 1.00 97.44 172 LEU A O 1
ATOM 1349 N N . ALA A 1 173 ? 5.496 4.544 7.096 1.00 97.94 173 ALA A N 1
ATOM 1350 C CA . ALA A 1 173 ? 4.178 4.514 7.728 1.00 97.94 173 ALA A CA 1
ATOM 1351 C C . ALA A 1 173 ? 3.658 5.923 8.048 1.00 97.94 173 ALA A C 1
ATOM 1353 O O . ALA A 1 173 ? 2.477 6.188 7.849 1.00 97.94 173 ALA A O 1
ATOM 1354 N N . GLY A 1 174 ? 4.524 6.822 8.530 1.00 97.44 174 GLY A N 1
ATOM 1355 C CA . GLY A 1 174 ? 4.170 8.224 8.755 1.00 97.44 174 GLY A CA 1
ATOM 1356 C C . GLY A 1 174 ? 3.750 8.927 7.465 1.00 97.44 174 GLY A C 1
ATOM 1357 O O . GLY A 1 174 ? 2.669 9.501 7.420 1.00 97.44 174 GLY A O 1
ATOM 1358 N N . CYS A 1 175 ? 4.570 8.802 6.423 1.00 97.06 175 CYS A N 1
ATOM 1359 C CA . CYS A 1 175 ? 4.344 9.363 5.091 1.00 97.06 175 CYS A CA 1
ATOM 1360 C C . CYS A 1 175 ? 3.022 8.875 4.463 1.00 97.06 175 CYS A C 1
ATOM 1362 O O . CYS A 1 175 ? 2.212 9.674 3.995 1.00 97.06 175 CYS A O 1
ATOM 1364 N N . ILE A 1 176 ? 2.766 7.562 4.514 1.00 97.38 176 ILE A N 1
ATOM 1365 C CA . ILE A 1 176 ? 1.541 6.939 3.990 1.00 97.38 176 ILE A CA 1
ATOM 1366 C C . ILE A 1 176 ? 0.310 7.417 4.756 1.00 97.38 176 ILE A C 1
ATOM 1368 O O . ILE A 1 176 ? -0.674 7.815 4.143 1.00 97.38 176 ILE A O 1
ATOM 1372 N N . VAL A 1 177 ? 0.344 7.371 6.089 1.00 97.12 177 VAL A N 1
ATOM 1373 C CA . VAL A 1 177 ? -0.825 7.737 6.901 1.00 97.12 177 VAL A CA 1
ATOM 1374 C C . VAL A 1 177 ? -1.144 9.216 6.761 1.00 97.12 177 VAL A C 1
ATOM 1376 O O . VAL A 1 177 ? -2.315 9.553 6.612 1.00 97.12 177 VAL A O 1
ATOM 1379 N N . PHE A 1 178 ? -0.128 10.080 6.741 1.00 96.19 178 PHE A N 1
ATOM 1380 C CA . PHE A 1 178 ? -0.318 11.506 6.501 1.00 96.19 178 PHE A CA 1
ATOM 1381 C C . PHE A 1 178 ? -1.049 11.749 5.174 1.00 96.19 178 PHE A C 1
ATOM 1383 O O . PHE A 1 178 ? -2.094 12.387 5.166 1.00 96.19 178 PHE A O 1
ATOM 1390 N N . GLY A 1 179 ? -0.582 11.137 4.081 1.00 94.19 179 GLY A N 1
ATOM 1391 C CA . GLY A 1 179 ? -1.193 11.289 2.756 1.00 94.19 179 GLY A CA 1
ATOM 1392 C C . GLY A 1 179 ? -2.591 10.681 2.584 1.00 94.19 179 GLY A C 1
ATOM 1393 O O . GLY A 1 179 ? -3.270 10.982 1.604 1.00 94.19 179 GLY A O 1
ATOM 1394 N N . LEU A 1 180 ? -3.021 9.804 3.494 1.00 95.00 180 LEU A N 1
ATOM 1395 C CA . LEU A 1 180 ? -4.347 9.177 3.469 1.00 95.00 180 LEU A CA 1
ATOM 1396 C C . LEU A 1 180 ? -5.326 9.792 4.480 1.00 95.00 180 LEU A C 1
ATOM 1398 O O . LEU A 1 180 ? -6.505 9.425 4.468 1.00 95.00 180 LEU A O 1
ATOM 1402 N N . THR A 1 181 ? -4.857 10.693 5.348 1.00 94.69 181 THR A N 1
ATOM 1403 C CA . THR A 1 181 ? -5.698 11.354 6.352 1.00 94.69 181 THR A CA 1
ATOM 1404 C C . THR A 1 181 ?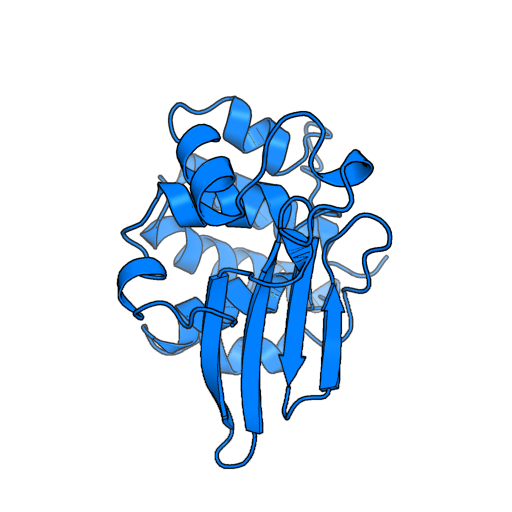 -6.550 12.445 5.696 1.00 94.69 181 THR A C 1
ATOM 1406 O O . THR A 1 181 ? -6.042 13.190 4.862 1.00 94.69 181 THR A O 1
ATOM 1409 N N . GLU A 1 182 ? -7.846 12.525 6.024 1.00 80.44 182 GLU A N 1
ATOM 1410 C CA . GLU A 1 182 ? -8.709 13.621 5.543 1.00 80.44 182 GLU A CA 1
ATOM 1411 C C . GLU A 1 182 ? -8.237 14.977 6.089 1.00 80.44 182 GLU A C 1
ATOM 1413 O O . GLU A 1 182 ? -7.937 15.095 7.278 1.00 80.44 182 GLU A O 1
ATOM 1418 N N . GLU A 1 183 ? -8.211 15.992 5.220 1.00 63.03 183 GLU A N 1
ATOM 1419 C CA . GLU A 1 183 ? -8.001 17.401 5.597 1.00 63.03 183 GLU A CA 1
ATOM 1420 C C . GLU A 1 183 ? -9.272 18.079 6.137 1.00 63.03 183 GLU A C 1
ATOM 1422 O O . GLU A 1 183 ? -10.372 17.859 5.570 1.00 63.03 183 GLU A O 1
#

Foldseek 3Di:
DAAEDDCVCLALQNLQVVLLCLLQLQPLQAQPVPRDHSVRLSVVDPSHPVVVLCVQQVDDVCPVPPPPCSQVYFYWYWDDPDPQWIWIWGRHVQKIWIDINRHTPWMSHPPTDAQAEALVVLVVLLPDNVSLSVSVNNLRRHAYEPVCLVVQLVSQLVSCVSRDPNVSSNSSSNRRSVSRYDD

Sequence (183 aa):
MSKTLPLDTFRFGNIAFWAGFTASAFPTALDEETDMTAAEILSETDLADMGWWDEFTGYYDGVMDDADGYVDDPNCFECALTDTQTLKIEFHPGDIVYFAGGNQIGCTGGEYDIQKFPYSQLRDYSSAQQDELLYLLLLPLAVIEESEAEDAKAVTTAILRKIFEAPLAERLAGCIVFGLTEE

pLDDT: mean 87.99, std 9.58, range [50.81, 97.94]